Protein AF-A0A7X8ITK0-F1 (afdb_monomer_lite)

Secondary structure (DSSP, 8-state):
-HHHHHHHHHHHHHHHHHHTT--TT--EE--STTTT-HHHHHHHHHHHTS-EE--TTGGGHHHHHHHHHHHS-----

pLDDT: mean 91.42, std 9.26, range [50.09, 97.44]

Sequence (77 aa):
DIARGVIASIVNKVVTQTAKHRVAGTQYFLTGGFSVSAYMVQALEDKLKAPVSTHPQARFAGAIGAALLGSKPNAEK

Foldseek 3Di:
DVVVVVLLVVLVVVLVVCVVVDDPPDEAEDAADCLPPPVSQVSNCVSNVHHYHYDPCRNCVVVVVVVVVVPPDPPDD

Structure (mmCIF, N/CA/C/O backbone):
data_AF-A0A7X8ITK0-F1
#
_entry.id   AF-A0A7X8ITK0-F1
#
loop_
_atom_site.group_PDB
_atom_site.id
_atom_site.type_symbol
_atom_site.label_atom_id
_atom_site.label_alt_id
_atom_site.label_comp_id
_atom_site.label_asym_id
_atom_site.label_entity_id
_atom_site.label_seq_id
_atom_site.pdbx_PDB_ins_code
_atom_site.Cartn_x
_atom_site.Cartn_y
_atom_site.Cartn_z
_atom_site.occupancy
_atom_site.B_iso_or_equiv
_atom_site.auth_seq_id
_atom_site.auth_comp_id
_atom_site.auth_asym_id
_atom_site.auth_atom_id
_atom_site.pdbx_PDB_model_num
ATOM 1 N N . ASP A 1 1 ? 8.061 -15.783 14.642 1.00 75.81 1 ASP A N 1
ATOM 2 C CA . ASP A 1 1 ? 7.818 -14.476 15.286 1.00 75.81 1 ASP A CA 1
ATOM 3 C C . ASP A 1 1 ? 8.493 -13.298 14.577 1.00 75.81 1 ASP A C 1
ATOM 5 O O . ASP A 1 1 ? 7.824 -12.321 14.259 1.00 75.81 1 ASP A O 1
ATOM 9 N N . ILE A 1 2 ? 9.780 -13.412 14.220 1.00 90.44 2 ILE A N 1
ATOM 10 C CA . ILE A 1 2 ? 10.568 -12.334 13.582 1.00 90.44 2 ILE A CA 1
ATOM 11 C C . ILE A 1 2 ? 9.883 -11.731 12.340 1.00 90.44 2 ILE A C 1
ATOM 13 O O . ILE A 1 2 ? 9.690 -10.520 12.280 1.00 90.44 2 ILE A O 1
ATOM 17 N N . ALA A 1 3 ? 9.446 -12.551 11.376 1.00 90.62 3 ALA A N 1
ATOM 18 C CA . ALA A 1 3 ? 8.795 -12.055 10.156 1.00 90.62 3 ALA A CA 1
ATOM 19 C C . ALA A 1 3 ? 7.519 -11.240 10.445 1.00 90.62 3 ALA A C 1
ATOM 21 O O . ALA A 1 3 ? 7.299 -10.192 9.843 1.00 90.62 3 ALA A O 1
ATOM 22 N N . ARG A 1 4 ? 6.709 -11.674 11.420 1.00 90.62 4 ARG A N 1
ATOM 23 C CA . ARG A 1 4 ? 5.501 -10.954 11.844 1.00 90.62 4 ARG A CA 1
ATOM 24 C C . ARG A 1 4 ? 5.857 -9.610 12.480 1.00 90.62 4 ARG A C 1
ATOM 26 O O . ARG A 1 4 ? 5.223 -8.604 12.172 1.00 90.62 4 ARG A O 1
ATOM 33 N N . GLY A 1 5 ? 6.894 -9.587 13.320 1.00 94.50 5 GLY A N 1
ATOM 34 C CA . GLY A 1 5 ? 7.422 -8.360 13.920 1.0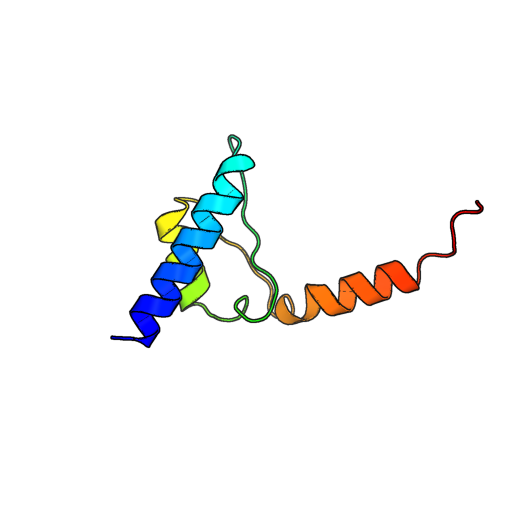0 94.50 5 GLY A CA 1
ATOM 35 C C . GLY A 1 5 ? 7.928 -7.356 12.879 1.00 94.50 5 GLY A C 1
ATOM 36 O O . GLY A 1 5 ? 7.649 -6.159 12.984 1.00 94.50 5 GLY A O 1
ATOM 37 N N . VAL A 1 6 ? 8.597 -7.840 11.827 1.00 95.19 6 VAL A N 1
ATOM 38 C CA . VAL A 1 6 ? 9.054 -7.001 10.707 1.00 95.19 6 VAL A CA 1
ATOM 39 C C . VAL A 1 6 ? 7.866 -6.407 9.950 1.00 95.19 6 VAL A C 1
ATOM 41 O O . VAL A 1 6 ? 7.827 -5.193 9.752 1.00 95.19 6 VAL A O 1
ATOM 44 N N . ILE A 1 7 ? 6.861 -7.214 9.587 1.00 93.94 7 ILE A N 1
ATOM 45 C CA . ILE A 1 7 ? 5.673 -6.701 8.885 1.00 93.94 7 ILE A CA 1
ATOM 46 C C . ILE A 1 7 ? 4.932 -5.667 9.738 1.00 93.94 7 ILE A C 1
ATOM 48 O O . ILE A 1 7 ? 4.620 -4.585 9.245 1.00 93.94 7 ILE A O 1
ATOM 52 N N . ALA A 1 8 ? 4.716 -5.944 11.026 1.00 95.19 8 ALA A N 1
ATOM 53 C CA . ALA A 1 8 ? 4.071 -4.996 11.932 1.00 95.19 8 ALA A CA 1
ATOM 54 C C . ALA A 1 8 ? 4.832 -3.659 12.015 1.00 95.19 8 ALA A C 1
ATOM 56 O O . ALA A 1 8 ? 4.217 -2.592 12.015 1.00 95.19 8 ALA A O 1
ATOM 57 N N . SER A 1 9 ? 6.168 -3.702 12.034 1.00 97.25 9 SER A N 1
ATOM 58 C CA . SER A 1 9 ? 7.011 -2.501 12.034 1.00 97.25 9 SER A CA 1
ATOM 59 C C . SER A 1 9 ? 6.854 -1.689 10.744 1.00 97.25 9 SER A C 1
ATOM 61 O O . SER A 1 9 ? 6.691 -0.468 10.804 1.00 97.25 9 SER A O 1
ATOM 63 N N . ILE A 1 10 ? 6.832 -2.358 9.585 1.00 96.31 10 ILE A N 1
ATOM 64 C CA . ILE A 1 10 ? 6.610 -1.718 8.280 1.00 96.31 10 ILE A CA 1
ATOM 65 C C . ILE A 1 10 ? 5.228 -1.054 8.242 1.00 96.31 10 ILE A C 1
ATOM 67 O O . ILE A 1 10 ? 5.132 0.136 7.941 1.00 96.31 10 ILE A O 1
ATOM 71 N N . VAL A 1 11 ? 4.170 -1.785 8.605 1.00 97.06 11 VAL A N 1
ATOM 72 C CA . VAL A 1 11 ? 2.785 -1.282 8.622 1.00 97.06 11 VAL A CA 1
ATOM 73 C C . VAL A 1 11 ? 2.664 -0.044 9.507 1.00 97.06 11 VAL A C 1
ATOM 75 O O . VAL A 1 11 ? 2.167 0.991 9.062 1.00 97.06 11 VAL A O 1
ATOM 78 N N . ASN A 1 12 ? 3.177 -0.105 10.739 1.00 97.44 12 ASN A N 1
ATOM 79 C CA . ASN A 1 12 ? 3.131 1.030 11.661 1.00 97.44 12 ASN A CA 1
ATOM 80 C C . ASN A 1 12 ? 3.876 2.249 11.100 1.00 97.44 12 ASN A C 1
ATOM 82 O O . ASN A 1 12 ? 3.389 3.379 11.213 1.00 97.44 12 ASN A O 1
ATOM 86 N N . LYS A 1 13 ? 5.034 2.037 10.463 1.00 96.88 13 LYS A N 1
ATOM 87 C CA . LYS A 1 13 ? 5.792 3.124 9.840 1.00 96.88 13 LYS A CA 1
ATOM 88 C C . LYS A 1 13 ? 5.014 3.772 8.695 1.00 96.88 13 LYS A C 1
ATOM 90 O O . LYS A 1 13 ? 4.938 4.999 8.654 1.00 96.88 13 LYS A O 1
ATOM 95 N N . VAL A 1 14 ? 4.414 2.980 7.804 1.00 95.69 14 VAL A N 1
ATOM 96 C CA . VAL A 1 14 ? 3.605 3.482 6.679 1.00 95.69 14 VAL A CA 1
ATOM 97 C C . VAL A 1 14 ? 2.394 4.270 7.182 1.00 95.69 14 VAL A C 1
ATOM 99 O O . VAL A 1 14 ? 2.165 5.392 6.732 1.00 95.69 14 VAL A O 1
ATOM 102 N N . VAL A 1 15 ? 1.661 3.749 8.169 1.00 94.94 15 VAL A N 1
ATOM 103 C CA . VAL A 1 15 ? 0.510 4.446 8.773 1.00 94.94 15 VAL A CA 1
ATOM 104 C C . VAL A 1 15 ? 0.926 5.783 9.385 1.00 94.94 15 VAL A C 1
ATOM 106 O O . VAL A 1 15 ? 0.288 6.805 9.150 1.00 94.94 15 VAL A O 1
ATOM 109 N N . THR A 1 16 ? 2.043 5.810 10.110 1.00 95.50 16 THR A N 1
ATOM 110 C CA . THR A 1 16 ? 2.551 7.044 10.730 1.00 95.50 16 THR A CA 1
ATOM 111 C C . THR A 1 16 ? 2.932 8.094 9.682 1.00 95.50 16 THR A C 1
ATOM 113 O O . THR A 1 16 ? 2.649 9.277 9.852 1.00 95.50 16 THR A O 1
ATOM 116 N N . GLN A 1 17 ? 3.563 7.679 8.580 1.00 94.19 17 GLN A N 1
ATOM 117 C CA . GLN A 1 17 ? 3.963 8.592 7.504 1.00 94.19 17 GLN A CA 1
ATOM 118 C C . GLN A 1 17 ? 2.752 9.140 6.742 1.00 94.19 17 GLN A C 1
ATOM 120 O O . GLN A 1 17 ? 2.701 10.330 6.440 1.00 94.19 17 GLN A O 1
ATOM 125 N N . THR A 1 18 ? 1.767 8.286 6.465 1.00 91.75 18 THR A N 1
ATOM 126 C CA . THR A 1 18 ? 0.553 8.665 5.728 1.00 91.75 18 THR A CA 1
ATOM 127 C C . THR A 1 18 ? -0.412 9.515 6.556 1.00 91.75 18 THR A C 1
ATOM 129 O O . THR A 1 18 ? -1.159 10.302 5.979 1.00 91.75 18 THR A O 1
ATOM 132 N N . 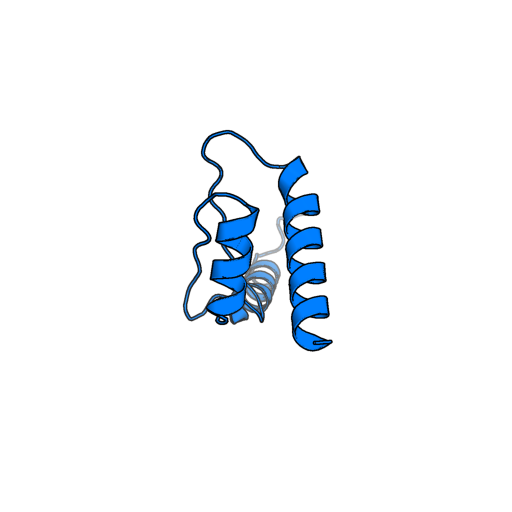ALA A 1 19 ? -0.361 9.440 7.892 1.00 88.75 19 ALA A N 1
ATOM 133 C CA . ALA A 1 19 ? -1.205 10.239 8.783 1.00 88.75 19 ALA A CA 1
ATOM 134 C C . ALA A 1 19 ? -1.094 11.754 8.534 1.00 88.75 19 ALA A C 1
ATOM 136 O O . ALA A 1 19 ? -2.089 12.463 8.652 1.00 88.75 19 ALA A O 1
ATOM 137 N N . LYS A 1 20 ? 0.081 12.242 8.113 1.00 87.62 20 LYS A N 1
ATOM 138 C CA . LYS A 1 20 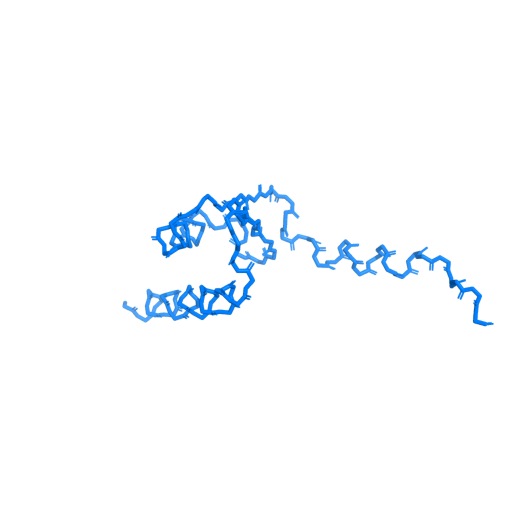? 0.322 13.661 7.784 1.00 87.62 20 LYS A CA 1
ATOM 139 C C . LYS A 1 20 ? -0.498 14.169 6.594 1.00 87.62 20 LYS A C 1
ATOM 141 O O . LYS A 1 20 ? -0.640 15.373 6.425 1.00 87.62 20 LYS A O 1
ATOM 146 N N . HIS A 1 21 ? -1.005 13.258 5.771 1.00 86.06 21 HIS A N 1
ATOM 147 C CA . HIS A 1 21 ? -1.738 13.554 4.542 1.00 86.06 21 HIS A CA 1
ATOM 148 C C . HIS A 1 21 ? -3.202 13.099 4.615 1.00 86.06 21 HIS A C 1
ATOM 150 O O . HIS A 1 21 ? -3.914 13.150 3.615 1.00 86.06 21 HIS A O 1
ATOM 156 N N . ARG A 1 22 ? -3.657 12.622 5.783 1.00 83.00 22 ARG A N 1
ATOM 157 C CA . ARG A 1 22 ? -5.006 12.084 5.954 1.00 83.00 22 ARG A CA 1
ATOM 158 C C . ARG A 1 22 ? -6.024 13.220 6.042 1.00 83.00 22 ARG A C 1
ATOM 160 O O . ARG A 1 22 ? -6.057 13.958 7.021 1.00 83.00 22 ARG A O 1
ATOM 167 N N . VAL A 1 23 ? -6.901 13.288 5.048 1.00 83.31 23 VAL A N 1
ATOM 168 C CA . VAL A 1 23 ? -8.102 14.137 5.028 1.00 83.31 23 VAL A CA 1
ATOM 169 C C . VAL A 1 23 ? -9.367 13.274 4.954 1.00 83.31 23 VAL A C 1
ATOM 171 O O . VAL A 1 23 ? -9.297 12.067 4.689 1.00 83.31 23 VAL A O 1
ATOM 174 N N . ALA A 1 24 ? -10.538 13.855 5.217 1.00 78.81 24 ALA A N 1
ATOM 175 C CA . ALA A 1 24 ? -11.803 13.135 5.071 1.00 78.81 24 ALA A CA 1
ATOM 176 C C . ALA A 1 24 ? -11.940 12.570 3.642 1.00 78.81 24 ALA A C 1
ATOM 178 O O . ALA A 1 24 ? -11.660 13.265 2.670 1.00 78.81 24 ALA A O 1
ATOM 179 N N . GLY A 1 25 ? -12.326 11.296 3.520 1.00 80.31 25 GLY A N 1
ATOM 180 C CA . GLY A 1 25 ? -12.452 10.618 2.222 1.00 80.31 25 GLY A CA 1
ATOM 181 C C . GLY A 1 25 ? -11.139 10.123 1.597 1.00 80.31 25 GLY A C 1
ATOM 182 O O . GLY A 1 25 ? -11.148 9.728 0.434 1.00 80.31 25 GLY A O 1
ATOM 183 N N . THR A 1 26 ? -10.019 10.118 2.336 1.00 86.12 26 THR A N 1
ATOM 184 C CA . THR A 1 26 ? -8.735 9.588 1.831 1.00 86.12 26 THR A CA 1
ATOM 185 C C . THR A 1 26 ? -8.878 8.133 1.378 1.00 86.12 26 THR A C 1
ATOM 187 O O . THR 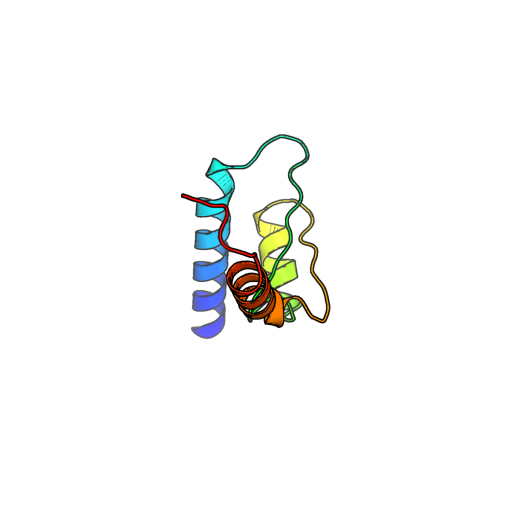A 1 26 ? -9.266 7.269 2.165 1.00 86.12 26 THR A O 1
ATOM 190 N N . GLN A 1 27 ? -8.502 7.867 0.128 1.00 89.06 27 GLN A N 1
ATOM 191 C CA . GLN A 1 27 ? -8.356 6.520 -0.418 1.00 89.06 27 GLN A CA 1
ATOM 192 C C . GLN A 1 27 ? -6.876 6.157 -0.499 1.00 89.06 27 GLN A C 1
ATOM 194 O O . GLN A 1 27 ? -6.042 6.996 -0.847 1.00 89.06 27 GLN A O 1
ATOM 199 N N . TYR A 1 28 ? -6.548 4.904 -0.195 1.00 95.31 28 TYR A N 1
ATOM 200 C CA . TYR A 1 28 ? -5.178 4.409 -0.245 1.00 95.31 28 TYR A CA 1
ATOM 201 C C . TYR A 1 28 ? -5.003 3.464 -1.431 1.00 95.31 28 TYR A C 1
ATOM 203 O O . TYR A 1 28 ? -5.843 2.598 -1.682 1.00 95.31 28 TYR A O 1
ATOM 211 N N . PHE A 1 29 ? -3.889 3.620 -2.145 1.00 96.12 29 PHE A N 1
ATOM 212 C CA . PHE A 1 29 ? -3.502 2.741 -3.243 1.00 96.12 29 PHE A CA 1
ATOM 213 C C . PHE A 1 29 ? -2.075 2.230 -3.016 1.00 96.12 29 PHE A C 1
ATOM 215 O O . PHE A 1 29 ? -1.131 3.018 -2.920 1.00 96.12 29 PHE A O 1
ATOM 222 N N . LEU A 1 30 ? -1.908 0.911 -2.907 1.00 97.19 30 LEU A N 1
ATOM 223 C CA . LEU A 1 30 ? -0.621 0.268 -2.646 1.00 97.19 30 LEU A CA 1
ATOM 224 C C . LEU A 1 30 ? 0.059 -0.158 -3.953 1.00 97.19 30 LEU A C 1
ATOM 226 O O . LEU A 1 30 ? -0.472 -0.968 -4.715 1.00 97.19 30 LEU A O 1
ATOM 230 N N . THR A 1 31 ? 1.280 0.336 -4.168 1.00 96.88 31 THR A N 1
ATOM 231 C CA . THR A 1 31 ? 2.169 -0.033 -5.286 1.00 96.88 31 THR A CA 1
ATOM 232 C C . THR A 1 31 ? 3.485 -0.641 -4.795 1.00 96.88 31 THR A C 1
ATOM 234 O O . THR A 1 31 ? 3.745 -0.724 -3.595 1.00 96.88 31 THR A O 1
ATOM 237 N N . GLY A 1 32 ? 4.329 -1.097 -5.726 1.00 95.69 32 GLY A N 1
ATOM 238 C CA . GLY A 1 32 ? 5.650 -1.649 -5.416 1.00 95.69 32 GLY A CA 1
ATOM 239 C C . GLY A 1 32 ? 5.608 -3.120 -4.996 1.00 95.69 32 GLY A C 1
ATOM 240 O O . GLY A 1 32 ? 4.623 -3.819 -5.228 1.00 95.69 32 GLY A O 1
ATOM 241 N N . GLY A 1 33 ? 6.693 -3.627 -4.406 1.00 94.31 33 GLY A N 1
ATOM 242 C CA . GLY A 1 33 ? 6.893 -5.070 -4.197 1.00 94.31 33 GLY A CA 1
ATOM 243 C C . GLY A 1 33 ? 5.821 -5.770 -3.351 1.00 94.31 33 GLY A C 1
ATOM 244 O O . GLY A 1 33 ? 5.504 -6.926 -3.613 1.00 94.31 33 GLY A O 1
ATOM 245 N N . PHE A 1 34 ? 5.219 -5.067 -2.389 1.00 95.12 34 PHE A N 1
ATOM 246 C CA . PHE A 1 34 ? 4.189 -5.628 -1.509 1.00 95.12 34 PHE A CA 1
ATOM 247 C C . PHE A 1 34 ? 2.761 -5.523 -2.052 1.00 95.12 34 PHE A C 1
ATOM 249 O O . PHE A 1 34 ? 1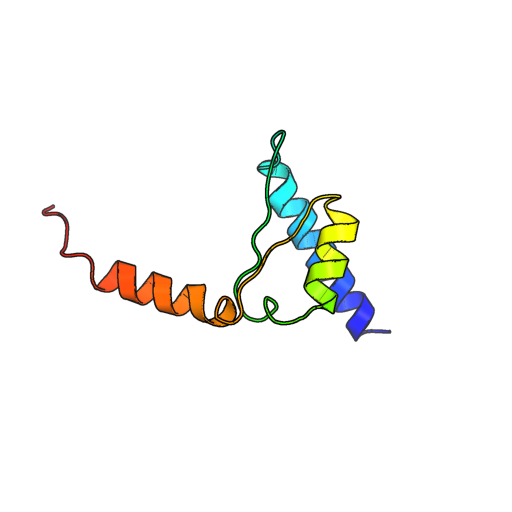.855 -6.087 -1.449 1.00 95.12 34 PHE A O 1
ATOM 256 N N . SER A 1 35 ? 2.548 -4.849 -3.184 1.00 95.81 35 SER A N 1
ATOM 257 C CA . SER A 1 35 ? 1.212 -4.666 -3.773 1.00 95.81 35 SER A CA 1
ATOM 258 C C . SER A 1 35 ? 0.484 -5.978 -4.092 1.00 95.81 35 SER A C 1
ATOM 260 O O . SER A 1 35 ? -0.736 -6.035 -4.032 1.00 95.81 35 SER A O 1
ATOM 262 N N . VAL A 1 36 ? 1.222 -7.058 -4.355 1.00 95.19 36 VAL A N 1
ATOM 263 C CA . VAL A 1 36 ? 0.663 -8.399 -4.610 1.00 95.19 36 VAL A CA 1
ATOM 264 C C . VAL A 1 36 ? 0.421 -9.218 -3.335 1.00 95.19 36 VAL A C 1
ATOM 266 O O . VAL A 1 36 ? -0.101 -10.328 -3.397 1.00 95.19 36 VAL A O 1
ATOM 269 N N . SER A 1 37 ? 0.827 -8.712 -2.168 1.00 95.19 37 SER A N 1
ATOM 270 C CA . SER A 1 37 ? 0.675 -9.411 -0.893 1.00 95.19 37 SER A CA 1
ATOM 271 C C . SER A 1 37 ? -0.673 -9.077 -0.262 1.00 95.19 37 SER A C 1
ATOM 273 O O . SER A 1 37 ? -0.830 -8.027 0.360 1.00 95.19 37 SER A O 1
ATOM 275 N N . ALA A 1 38 ? -1.625 -10.010 -0.352 1.00 95.00 38 ALA A N 1
ATOM 276 C CA . ALA A 1 38 ? -2.929 -9.875 0.301 1.00 95.00 38 ALA A CA 1
ATOM 277 C C . ALA A 1 38 ? -2.804 -9.624 1.817 1.00 95.00 38 ALA A C 1
ATOM 279 O O . ALA A 1 38 ? -3.526 -8.801 2.369 1.00 95.00 38 ALA A O 1
ATOM 280 N N . TYR A 1 39 ? -1.830 -10.264 2.475 1.00 95.56 39 TYR A N 1
ATOM 281 C CA . TYR A 1 39 ? -1.562 -10.058 3.900 1.00 95.56 39 TYR A CA 1
ATOM 282 C C . TYR A 1 39 ? -1.139 -8.617 4.224 1.00 95.56 39 TYR A C 1
ATOM 284 O O . TYR A 1 39 ? -1.615 -8.046 5.202 1.00 95.56 39 TYR A O 1
ATOM 292 N N . MET A 1 40 ? -0.270 -8.006 3.407 1.00 96.19 40 MET A N 1
ATOM 293 C CA . MET A 1 40 ? 0.129 -6.608 3.610 1.00 96.19 40 MET A CA 1
ATOM 294 C C . MET A 1 40 ? -1.048 -5.654 3.395 1.00 96.19 40 MET A C 1
ATOM 296 O O . MET A 1 40 ? -1.212 -4.717 4.172 1.00 96.19 40 MET A O 1
ATOM 300 N N . VAL A 1 41 ? -1.856 -5.895 2.356 1.00 96.44 41 VAL A N 1
ATOM 301 C CA . VAL A 1 41 ? -3.054 -5.092 2.070 1.00 96.44 41 VAL A CA 1
ATOM 302 C C . VAL A 1 41 ? -3.991 -5.112 3.277 1.00 96.44 41 VAL A C 1
ATOM 304 O O . VAL A 1 41 ? -4.255 -4.056 3.844 1.00 96.44 41 VAL A O 1
ATOM 307 N N . GLN A 1 42 ? -4.371 -6.302 3.748 1.00 96.62 42 GLN A N 1
ATOM 308 C CA . GLN A 1 42 ? -5.251 -6.461 4.911 1.00 96.62 42 GLN A CA 1
ATOM 309 C C . GLN A 1 42 ? -4.673 -5.798 6.170 1.00 96.62 42 GLN A C 1
ATOM 311 O O . GLN A 1 42 ? -5.362 -5.045 6.854 1.00 96.62 42 GLN A O 1
ATOM 316 N N . ALA A 1 43 ? -3.381 -5.997 6.452 1.00 96.69 43 ALA A N 1
ATOM 317 C CA . ALA A 1 43 ? -2.741 -5.397 7.621 1.00 96.69 43 ALA A CA 1
ATOM 318 C C . ALA A 1 43 ? -2.734 -3.855 7.580 1.00 96.69 43 ALA A C 1
ATOM 320 O O . ALA A 1 43 ? -2.833 -3.203 8.625 1.00 96.69 43 ALA A O 1
ATOM 321 N N . LEU A 1 44 ? -2.613 -3.258 6.389 1.00 96.69 44 LEU A N 1
ATOM 322 C CA . LEU A 1 44 ? -2.708 -1.810 6.20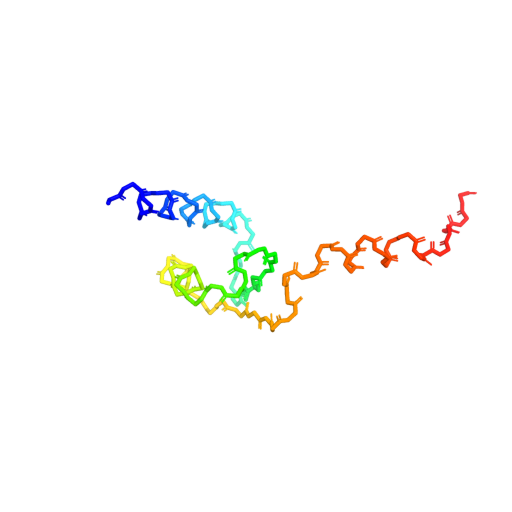6 1.00 96.69 44 LEU A CA 1
ATOM 323 C C . LEU A 1 44 ? -4.152 -1.318 6.349 1.00 96.69 44 LEU A C 1
ATOM 325 O O . LEU A 1 44 ? -4.362 -0.326 7.046 1.00 96.69 44 LEU A O 1
ATOM 329 N N . GLU A 1 45 ? -5.133 -2.005 5.758 1.00 95.56 45 GLU A N 1
ATOM 330 C CA . GLU A 1 45 ? -6.562 -1.672 5.885 1.00 95.56 45 GLU A CA 1
ATOM 331 C C . GLU A 1 45 ? -7.004 -1.652 7.349 1.00 95.56 45 GLU A C 1
ATOM 333 O O . GLU A 1 45 ? -7.574 -0.665 7.831 1.00 95.56 45 GLU A O 1
ATOM 338 N N . ASP A 1 46 ? -6.637 -2.698 8.090 1.00 95.62 46 ASP A N 1
ATOM 339 C CA . ASP A 1 46 ? -6.950 -2.841 9.508 1.00 95.62 46 ASP A CA 1
ATOM 340 C C . ASP A 1 46 ? -6.395 -1.692 10.348 1.00 95.62 46 ASP A C 1
ATOM 342 O O . ASP A 1 46 ? -7.040 -1.250 11.309 1.00 95.62 46 ASP A O 1
ATOM 346 N N . LYS A 1 47 ? -5.196 -1.203 10.011 1.00 95.00 47 LYS A N 1
ATOM 347 C CA . LYS A 1 47 ? -4.515 -0.150 10.769 1.00 95.00 47 LYS A CA 1
ATOM 348 C C . LYS A 1 47 ? -4.956 1.254 10.352 1.00 95.00 47 LYS A C 1
ATOM 350 O O . LYS A 1 47 ? -5.074 2.126 11.212 1.00 95.00 47 LYS A O 1
ATOM 355 N N . LEU A 1 48 ? -5.212 1.478 9.063 1.00 93.50 48 LEU A N 1
ATOM 356 C CA . LEU A 1 48 ? -5.643 2.768 8.512 1.00 93.50 48 LEU A CA 1
ATOM 357 C C . LEU A 1 48 ? -7.134 3.039 8.753 1.00 93.50 48 LEU A C 1
ATOM 359 O O . LEU A 1 48 ? -7.540 4.205 8.807 1.00 93.50 48 LEU A O 1
ATOM 363 N N . LYS A 1 49 ? -7.935 1.980 8.950 1.00 92.31 49 LYS A N 1
ATOM 364 C CA . LYS A 1 49 ? -9.405 2.043 9.019 1.00 92.31 49 LYS A CA 1
ATOM 365 C C . LYS A 1 49 ? -9.997 2.656 7.749 1.00 92.31 49 LYS A C 1
ATOM 367 O O . LYS A 1 49 ? -10.862 3.526 7.809 1.00 92.31 49 LYS A O 1
ATOM 372 N N . ALA A 1 50 ? -9.459 2.238 6.609 1.00 91.69 50 ALA A N 1
ATOM 373 C CA . ALA A 1 50 ? -9.822 2.706 5.279 1.00 91.69 50 ALA A CA 1
ATOM 374 C C . ALA A 1 50 ? -9.417 1.646 4.239 1.00 91.69 50 ALA A C 1
ATOM 376 O O . ALA A 1 50 ? -8.456 0.915 4.491 1.00 91.69 50 ALA A O 1
ATOM 377 N N . PRO A 1 51 ? -10.105 1.572 3.086 1.00 92.75 51 PRO A N 1
ATOM 378 C CA . PRO A 1 51 ? -9.773 0.615 2.037 1.00 92.75 51 PRO A CA 1
ATOM 379 C C . PRO A 1 51 ? -8.395 0.901 1.428 1.00 92.75 51 PRO A C 1
ATOM 381 O O . PRO A 1 51 ? -8.028 2.062 1.207 1.00 92.75 51 PRO A O 1
ATOM 384 N N . VAL A 1 52 ? -7.657 -0.166 1.120 1.00 95.81 52 VAL A N 1
ATOM 385 C CA . VAL A 1 52 ? -6.359 -0.117 0.440 1.00 95.81 52 VAL A CA 1
ATOM 386 C C . VAL A 1 52 ? -6.483 -0.892 -0.862 1.00 95.81 52 VAL A C 1
ATOM 388 O O . VAL A 1 52 ? -6.452 -2.117 -0.911 1.00 95.81 52 VAL A O 1
ATOM 391 N N . SER A 1 53 ? -6.605 -0.150 -1.952 1.00 96.69 53 SER A N 1
ATOM 392 C CA . SER A 1 53 ? -6.717 -0.711 -3.295 1.00 96.69 53 SER A CA 1
ATOM 393 C C . SER A 1 53 ? -5.344 -1.027 -3.895 1.00 96.69 53 SER A C 1
ATOM 395 O O . SER A 1 53 ? -4.317 -0.467 -3.504 1.00 96.69 53 SER A O 1
ATOM 397 N N . THR A 1 54 ? -5.304 -1.952 -4.851 1.00 97.44 54 THR A N 1
ATOM 398 C CA . THR A 1 54 ? -4.091 -2.285 -5.603 1.00 97.44 54 THR A CA 1
ATOM 399 C C . THR A 1 54 ? -4.441 -2.768 -7.013 1.00 97.44 54 THR A C 1
ATOM 401 O O . THR A 1 54 ? -5.611 -2.820 -7.385 1.00 97.44 54 THR A O 1
ATOM 404 N N . HIS A 1 55 ? -3.433 -3.105 -7.816 1.00 96.69 55 HIS A N 1
ATOM 405 C CA . HIS A 1 55 ? -3.595 -3.603 -9.180 1.00 96.69 55 HIS A CA 1
ATOM 406 C C . HIS A 1 55 ? -2.607 -4.750 -9.453 1.00 96.69 55 HIS A C 1
ATOM 408 O O . HIS A 1 55 ? -1.477 -4.684 -8.964 1.00 96.69 55 HIS A O 1
ATOM 414 N N . PRO A 1 56 ? -2.945 -5.761 -10.282 1.00 94.38 56 PRO A N 1
ATOM 415 C CA . PRO A 1 56 ? -2.038 -6.877 -10.591 1.00 94.38 56 PRO A CA 1
ATOM 416 C C . PRO A 1 56 ? -0.646 -6.451 -11.090 1.00 94.38 56 PRO A C 1
ATOM 418 O O . PRO A 1 56 ? 0.354 -7.120 -10.837 1.00 94.38 56 PRO A O 1
ATOM 421 N N . GLN A 1 57 ? -0.562 -5.302 -11.766 1.00 95.88 57 GLN A N 1
ATOM 422 C CA . GLN A 1 57 ? 0.689 -4.728 -12.278 1.00 95.88 57 GLN A CA 1
ATOM 423 C C . GLN A 1 57 ? 1.289 -3.621 -11.390 1.00 95.88 57 GLN A C 1
ATOM 425 O O . GLN A 1 57 ? 2.298 -3.021 -11.756 1.00 95.88 57 GLN A O 1
ATOM 430 N N . ALA A 1 58 ? 0.725 -3.345 -10.210 1.00 97.38 58 ALA A N 1
ATOM 431 C CA . ALA A 1 58 ? 1.158 -2.247 -9.337 1.00 97.38 58 ALA A CA 1
ATOM 432 C C . ALA A 1 58 ? 2.614 -2.384 -8.850 1.00 97.38 58 ALA A C 1
ATOM 434 O O . ALA A 1 58 ? 3.256 -1.387 -8.506 1.00 97.38 58 ALA A O 1
ATOM 435 N N . ARG A 1 59 ? 3.185 -3.596 -8.890 1.00 97.38 59 ARG A N 1
ATOM 436 C CA . ARG A 1 59 ? 4.611 -3.831 -8.619 1.00 97.38 59 ARG A CA 1
ATOM 437 C C . ARG A 1 59 ? 5.551 -3.130 -9.603 1.00 97.38 59 ARG A C 1
ATOM 439 O O . ARG A 1 59 ? 6.689 -2.850 -9.244 1.00 97.38 59 ARG A O 1
ATOM 446 N N . PHE A 1 60 ? 5.074 -2.830 -10.811 1.00 97.00 60 PHE A N 1
ATOM 447 C CA . PHE A 1 60 ? 5.841 -2.169 -11.868 1.00 97.00 60 PHE A CA 1
ATOM 448 C C . PHE A 1 60 ? 5.676 -0.646 -11.873 1.00 97.00 60 PHE A C 1
ATOM 450 O O . PHE A 1 60 ? 6.362 0.028 -12.637 1.00 97.00 60 PHE A O 1
ATOM 457 N N . ALA A 1 61 ? 4.808 -0.090 -11.019 1.00 97.19 61 ALA A N 1
ATOM 458 C CA . ALA A 1 61 ? 4.460 1.332 -11.036 1.00 97.19 61 ALA A CA 1
ATOM 459 C C . ALA A 1 61 ? 5.689 2.258 -10.973 1.00 97.19 61 ALA A C 1
ATOM 461 O O . ALA A 1 61 ? 5.733 3.258 -11.683 1.00 97.19 61 ALA A O 1
ATOM 462 N N . GLY A 1 62 ? 6.714 1.899 -10.189 1.00 95.12 62 GLY A N 1
ATOM 463 C CA . GLY A 1 62 ? 7.956 2.675 -10.103 1.00 95.12 62 GLY A CA 1
ATOM 464 C C . GLY A 1 62 ? 8.737 2.724 -11.422 1.00 95.12 62 GLY A C 1
ATOM 465 O O . GLY A 1 62 ? 9.139 3.800 -11.856 1.00 95.12 62 GLY A O 1
ATOM 466 N N . ALA A 1 63 ? 8.906 1.578 -12.091 1.00 96.75 63 ALA A N 1
ATOM 467 C CA . ALA A 1 63 ? 9.611 1.500 -13.372 1.00 96.75 63 ALA A CA 1
ATOM 468 C C . ALA A 1 63 ? 8.828 2.195 -14.496 1.00 96.75 63 ALA A C 1
ATOM 470 O O . ALA A 1 63 ? 9.406 2.938 -15.285 1.00 96.75 63 ALA A O 1
ATOM 471 N N . ILE A 1 64 ? 7.505 2.008 -14.524 1.00 96.00 64 ILE A N 1
ATOM 472 C CA . ILE A 1 64 ? 6.612 2.689 -15.470 1.00 96.00 64 ILE A CA 1
ATOM 473 C C . ILE A 1 64 ? 6.699 4.209 -15.274 1.00 96.00 64 ILE A C 1
ATOM 475 O O . ILE A 1 64 ? 6.868 4.944 -16.243 1.00 96.00 64 ILE A O 1
ATOM 479 N N . GLY A 1 65 ? 6.646 4.685 -14.027 1.00 94.38 65 GLY A N 1
ATOM 480 C CA . GLY A 1 65 ? 6.779 6.107 -13.710 1.00 94.38 65 GLY A CA 1
ATOM 481 C C . GLY A 1 65 ? 8.115 6.693 -14.170 1.00 94.38 65 GLY A C 1
ATOM 482 O O . GLY A 1 65 ? 8.134 7.762 -14.776 1.00 94.38 65 GLY A O 1
ATOM 483 N N . ALA A 1 66 ? 9.222 5.978 -13.950 1.00 96.12 66 ALA A N 1
ATOM 484 C CA . ALA A 1 66 ? 10.542 6.397 -14.418 1.00 96.12 66 ALA A CA 1
ATOM 485 C C . ALA A 1 66 ? 10.614 6.496 -15.953 1.00 96.12 66 ALA A C 1
ATOM 487 O O . ALA A 1 66 ? 11.112 7.492 -16.475 1.00 96.12 66 ALA A O 1
ATOM 488 N N . ALA A 1 67 ? 10.065 5.511 -16.672 1.00 96.56 67 ALA A N 1
ATOM 489 C CA . ALA A 1 67 ? 10.010 5.532 -18.133 1.00 96.56 67 ALA A CA 1
ATOM 490 C C . ALA A 1 67 ? 9.197 6.727 -18.656 1.00 96.56 67 ALA A C 1
ATOM 492 O O . ALA A 1 67 ? 9.670 7.447 -19.530 1.00 96.56 67 ALA A O 1
ATOM 493 N N . LEU A 1 68 ? 8.023 6.989 -18.066 1.00 95.88 68 LEU A N 1
ATOM 494 C CA . LEU A 1 68 ? 7.177 8.129 -18.431 1.00 95.88 68 LEU A CA 1
ATOM 495 C C . LEU A 1 68 ? 7.879 9.473 -18.212 1.00 95.88 68 LEU A C 1
ATOM 497 O O . LEU A 1 68 ? 7.724 10.388 -19.021 1.00 95.88 68 LEU A O 1
ATOM 501 N N . LEU A 1 69 ? 8.645 9.604 -17.126 1.00 94.44 69 LEU A N 1
ATOM 502 C CA . LEU A 1 69 ? 9.426 10.810 -16.848 1.00 94.44 69 LEU A CA 1
ATOM 503 C C . LEU A 1 69 ? 10.562 10.998 -17.858 1.00 94.44 69 LEU A C 1
ATOM 505 O O . LEU A 1 69 ? 10.750 12.113 -18.328 1.00 94.44 69 LEU A O 1
ATOM 509 N N . GLY A 1 70 ? 11.271 9.928 -18.227 1.00 93.69 70 GLY A N 1
ATOM 510 C CA . GLY A 1 70 ? 12.337 9.980 -19.233 1.00 93.69 70 GLY A CA 1
ATOM 511 C C . GLY A 1 70 ? 11.833 10.190 -20.665 1.00 93.69 70 GLY A C 1
ATOM 512 O O . GLY A 1 70 ? 12.556 10.735 -21.490 1.00 93.69 70 GLY A O 1
ATOM 513 N N . SER A 1 71 ? 10.593 9.788 -20.962 1.00 90.19 71 SER A N 1
ATOM 514 C CA . SER A 1 71 ? 9.967 9.986 -22.275 1.00 90.19 71 SER A CA 1
ATOM 515 C C . SER A 1 71 ? 9.327 11.360 -22.462 1.00 90.19 71 SER A C 1
ATOM 517 O O . SER A 1 71 ? 8.922 11.688 -23.576 1.00 90.19 71 SER A O 1
ATOM 519 N N . LYS A 1 72 ? 9.181 12.160 -21.395 1.00 83.00 72 LYS A N 1
ATOM 520 C CA . LYS A 1 72 ? 8.676 13.526 -21.545 1.00 83.00 72 LYS A CA 1
ATOM 521 C C . LYS A 1 72 ? 9.724 14.334 -22.317 1.00 83.00 72 LYS A C 1
ATOM 523 O O . LYS A 1 72 ? 10.863 14.396 -21.855 1.00 83.00 72 LYS A O 1
ATOM 528 N N . PRO A 1 73 ? 9.374 14.948 -23.464 1.00 70.75 73 PRO A N 1
ATOM 529 C CA . PRO A 1 73 ? 10.285 15.878 -24.115 1.00 70.75 73 PRO A CA 1
ATOM 530 C C . PRO A 1 73 ? 10.641 16.964 -23.099 1.00 70.75 73 PRO A C 1
ATOM 532 O O . PRO A 1 73 ? 9.769 17.394 -22.337 1.00 70.75 73 PRO A O 1
ATOM 535 N N . ASN A 1 74 ? 11.918 17.351 -23.035 1.00 69.12 74 ASN A N 1
ATOM 536 C CA . ASN A 1 74 ? 12.350 18.446 -22.171 1.00 69.12 74 ASN A CA 1
ATOM 537 C C . ASN A 1 74 ? 11.428 19.637 -22.442 1.00 69.12 74 ASN A C 1
ATOM 539 O O . ASN A 1 74 ? 11.420 20.156 -23.556 1.00 69.12 74 ASN A O 1
ATOM 543 N N . ALA A 1 75 ? 10.638 20.044 -21.445 1.00 61.88 75 ALA A N 1
ATOM 544 C CA . ALA A 1 75 ? 10.045 21.368 -21.474 1.00 61.88 75 ALA A CA 1
ATOM 545 C C . ALA A 1 75 ? 11.227 22.332 -21.605 1.00 61.88 75 ALA A C 1
ATOM 547 O O . ALA A 1 75 ? 12.136 22.281 -20.770 1.00 61.88 75 ALA A O 1
ATOM 548 N N . GLU A 1 76 ? 11.263 23.076 -22.712 1.00 57.06 76 GLU A N 1
ATOM 549 C CA . GLU A 1 76 ? 12.299 24.058 -23.012 1.00 57.06 76 GLU A CA 1
ATOM 550 C C . GLU A 1 76 ? 12.587 24.872 -21.745 1.00 57.06 76 GLU A C 1
ATOM 552 O O . GLU A 1 76 ? 11.680 25.444 -21.137 1.00 57.06 76 GLU A O 1
ATOM 557 N N . LYS A 1 77 ? 13.844 24.812 -21.300 1.00 50.09 77 LYS A N 1
ATOM 558 C CA . LYS A 1 77 ? 14.383 25.748 -20.318 1.00 50.09 77 LYS A CA 1
ATOM 559 C C . LYS A 1 77 ? 14.713 27.052 -21.017 1.00 50.09 77 LYS A C 1
ATOM 561 O O . LYS A 1 77 ? 15.291 26.962 -22.122 1.00 50.09 77 LYS A O 1
#

Radius of gyration: 15.52 Å; chains: 1; bounding box: 27×40×39 Å